Protein AF-T1G6Q4-F1 (afdb_monomer_lite)

Sequence (135 aa):
MTWASCSTEVLNQTYHIHQCLFEKDAPFDLIPASCGNGLIDDGEDCDCGSFKICSRQCCNTTTCMFTPGSECATGLCCDFNACKLKLAGEICREVKDECDIEDKCSGTSNLCIDLYKRDGTMCLVSYFLCTDPQF

pLDDT: mean 85.6, std 11.23, range [49.81, 97.69]

Radius of gyration: 17.76 Å; chains: 1; bounding box: 40×30×47 Å

Structure (mmCIF, N/CA/C/O backbone):
data_AF-T1G6Q4-F1
#
_entry.id   AF-T1G6Q4-F1
#
loop_
_atom_site.group_PDB
_atom_site.id
_atom_site.type_symbol
_atom_site.label_atom_id
_atom_site.label_alt_id
_atom_site.label_comp_id
_atom_site.label_asym_id
_atom_site.label_entity_id
_atom_site.label_seq_id
_atom_site.pdbx_PDB_ins_code
_atom_site.Cartn_x
_atom_site.Cartn_y
_atom_site.Cartn_z
_atom_site.occupancy
_atom_site.B_iso_or_equiv
_atom_site.auth_seq_id
_atom_site.auth_comp_id
_atom_site.auth_asym_id
_atom_site.auth_atom_id
_atom_site.pdbx_PDB_model_num
ATOM 1 N N . MET A 1 1 ? 8.875 12.686 19.449 1.00 52.19 1 MET A N 1
ATOM 2 C CA . MET A 1 1 ? 10.190 12.812 18.783 1.00 52.19 1 MET A CA 1
ATOM 3 C C . MET A 1 1 ? 9.945 12.917 17.291 1.00 52.19 1 MET A C 1
ATOM 5 O O . MET A 1 1 ? 9.041 12.250 16.809 1.00 52.19 1 MET A O 1
ATOM 9 N N . THR A 1 2 ? 10.684 13.768 16.588 1.00 83.62 2 THR A N 1
ATOM 10 C CA . THR A 1 2 ? 10.571 13.946 15.133 1.00 83.62 2 THR A CA 1
ATOM 11 C C . THR A 1 2 ? 11.953 13.822 14.508 1.00 83.62 2 THR A C 1
ATOM 13 O O . THR A 1 2 ? 12.953 14.143 15.150 1.00 83.62 2 THR A O 1
ATOM 16 N N . TRP A 1 3 ? 12.009 13.340 13.270 1.00 88.12 3 TRP A N 1
ATOM 17 C CA . TRP A 1 3 ? 13.252 13.244 12.511 1.00 88.12 3 TRP A CA 1
ATOM 18 C C . TRP A 1 3 ? 13.787 14.640 12.175 1.00 88.12 3 TRP A C 1
ATOM 20 O O . TRP A 1 3 ? 13.011 15.582 11.992 1.00 88.12 3 TRP A O 1
ATOM 30 N N . ALA A 1 4 ? 15.112 14.780 12.093 1.00 95.31 4 ALA A N 1
ATOM 31 C CA . ALA A 1 4 ? 15.720 15.993 11.557 1.00 95.31 4 ALA A CA 1
ATOM 32 C C . ALA A 1 4 ? 15.350 16.151 10.071 1.00 95.31 4 ALA A C 1
ATOM 34 O O . ALA A 1 4 ? 15.159 15.162 9.353 1.00 95.31 4 ALA A O 1
ATOM 35 N N . SER A 1 5 ? 15.265 17.397 9.599 1.00 94.44 5 SER A N 1
ATOM 36 C CA . SER A 1 5 ? 14.890 17.694 8.210 1.00 94.44 5 SER A CA 1
ATOM 37 C C . SER A 1 5 ? 15.848 17.046 7.210 1.00 94.44 5 SER A C 1
ATOM 39 O O . SER A 1 5 ? 15.391 16.395 6.277 1.00 94.44 5 SER A O 1
ATOM 41 N N . CYS A 1 6 ? 17.159 17.121 7.461 1.00 93.94 6 CYS A N 1
ATOM 42 C CA . CYS A 1 6 ? 18.172 16.498 6.608 1.00 93.94 6 CYS A CA 1
ATOM 43 C C . CYS A 1 6 ? 18.038 14.968 6.538 1.00 93.94 6 CYS A C 1
ATOM 45 O O . CYS A 1 6 ? 18.229 14.388 5.477 1.00 93.94 6 CYS A O 1
ATOM 47 N N . SER A 1 7 ? 17.659 14.304 7.635 1.00 94.50 7 SER A N 1
ATOM 48 C CA . SER A 1 7 ? 17.425 12.855 7.633 1.00 94.50 7 SER A CA 1
ATOM 49 C C . SER A 1 7 ? 16.214 12.481 6.779 1.00 94.50 7 SER A C 1
ATOM 51 O O . SER A 1 7 ? 16.269 11.515 6.025 1.00 94.50 7 SER A O 1
ATOM 53 N N . THR A 1 8 ? 15.137 13.265 6.871 1.00 90.75 8 THR A N 1
ATOM 54 C CA . THR A 1 8 ? 13.921 13.052 6.067 1.00 90.75 8 THR A CA 1
ATOM 55 C C . THR A 1 8 ? 14.190 13.277 4.581 1.00 90.75 8 THR A C 1
ATOM 57 O O . THR A 1 8 ? 13.707 12.528 3.739 1.00 90.75 8 THR A O 1
ATOM 60 N N . GLU A 1 9 ? 14.978 14.300 4.254 1.00 92.31 9 GLU A N 1
ATOM 61 C CA . GLU A 1 9 ? 15.334 14.628 2.876 1.00 92.31 9 GLU A CA 1
ATOM 62 C C . GLU A 1 9 ? 16.178 13.527 2.228 1.00 92.31 9 GLU A C 1
ATOM 64 O O . GLU A 1 9 ? 15.857 13.087 1.126 1.00 92.31 9 GLU A O 1
ATOM 69 N N . VAL A 1 10 ? 17.189 13.017 2.939 1.00 92.25 10 VAL A N 1
ATOM 70 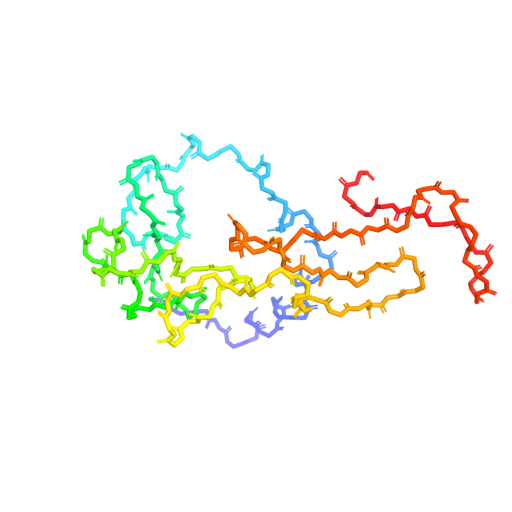C CA . VAL A 1 10 ? 17.993 11.883 2.461 1.00 92.25 10 VAL A CA 1
ATOM 71 C C . VAL A 1 10 ? 17.121 10.645 2.271 1.00 92.25 10 VAL A C 1
ATOM 73 O O . VAL A 1 10 ? 17.200 10.021 1.219 1.00 92.25 10 VAL A O 1
ATOM 76 N N . LEU A 1 11 ? 16.247 10.321 3.231 1.00 87.62 11 LEU A N 1
ATOM 77 C CA . LEU A 1 11 ? 15.339 9.178 3.106 1.00 87.62 11 LEU A CA 1
ATOM 78 C C . LEU A 1 11 ? 14.444 9.298 1.866 1.00 87.62 11 LEU A C 1
ATOM 80 O O . LEU A 1 11 ? 14.338 8.339 1.112 1.00 87.62 11 LEU A O 1
ATOM 84 N N . ASN A 1 12 ? 13.854 10.469 1.611 1.00 84.62 12 ASN A N 1
ATOM 85 C CA . ASN A 1 12 ? 1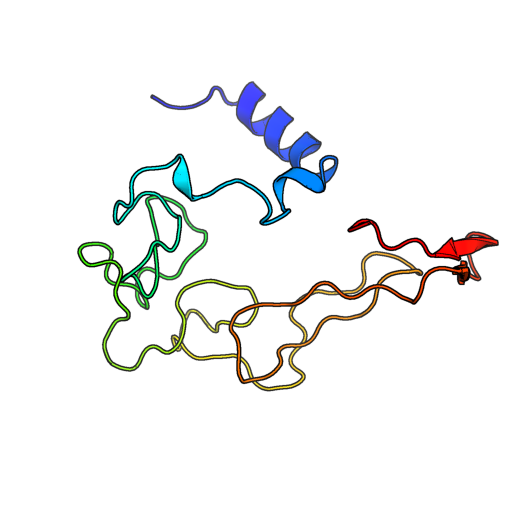3.017 10.697 0.428 1.00 84.62 12 ASN A CA 1
ATOM 86 C C . ASN A 1 12 ? 13.789 10.559 -0.893 1.00 84.62 12 ASN A C 1
ATOM 88 O O . ASN A 1 12 ? 13.196 10.208 -1.909 1.00 84.62 12 ASN A O 1
ATOM 92 N N . GLN A 1 13 ? 15.097 10.821 -0.896 1.00 85.75 13 GLN A N 1
ATOM 93 C CA . GLN A 1 13 ? 15.938 10.643 -2.081 1.00 85.75 13 GLN A CA 1
ATOM 94 C C . GLN A 1 13 ? 16.361 9.185 -2.288 1.00 85.75 13 GLN A C 1
ATOM 96 O O . GLN A 1 13 ? 16.541 8.766 -3.429 1.00 85.75 13 GLN A O 1
ATOM 101 N N . THR A 1 14 ? 16.528 8.410 -1.211 1.00 83.81 14 THR A N 1
ATOM 102 C CA . THR A 1 14 ? 17.122 7.067 -1.283 1.00 83.81 14 THR A CA 1
ATOM 103 C C . THR A 1 14 ? 16.137 5.919 -1.093 1.00 83.81 14 THR A C 1
ATOM 105 O O . THR A 1 14 ? 16.457 4.791 -1.439 1.00 83.81 14 THR A O 1
ATOM 108 N N . TYR A 1 15 ? 14.927 6.119 -0.580 1.00 81.00 15 TYR A N 1
ATOM 109 C CA . TYR A 1 15 ? 14.048 4.966 -0.342 1.00 81.00 15 TYR A CA 1
ATOM 110 C C . TYR A 1 15 ? 13.631 4.261 -1.646 1.00 81.00 15 TYR A C 1
ATOM 112 O O . TYR A 1 15 ? 13.558 3.038 -1.693 1.00 81.00 15 TYR A O 1
ATOM 120 N N . HIS A 1 16 ? 13.457 5.016 -2.736 1.00 71.06 16 HIS A N 1
ATOM 121 C CA . HIS A 1 16 ? 13.118 4.482 -4.058 1.00 71.06 16 HIS A CA 1
ATOM 122 C C . HIS A 1 16 ? 14.203 3.599 -4.690 1.00 71.06 16 HIS A C 1
ATOM 124 O O . HIS A 1 16 ? 13.884 2.822 -5.584 1.00 71.06 16 HIS A O 1
ATOM 130 N N . ILE A 1 17 ? 15.468 3.719 -4.263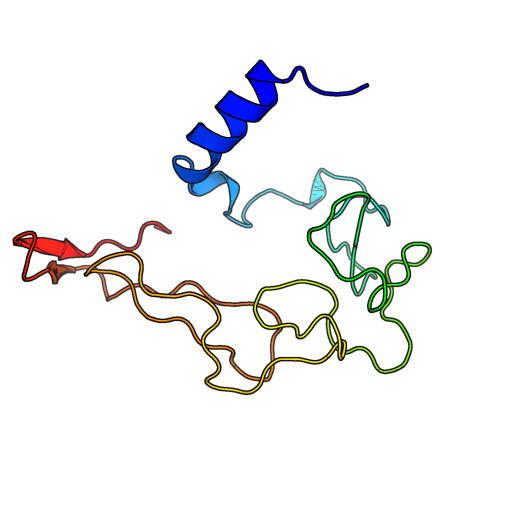 1.00 75.06 17 ILE A N 1
ATOM 131 C CA . ILE A 1 17 ? 16.564 2.892 -4.802 1.00 75.06 17 ILE A CA 1
ATOM 132 C C . ILE A 1 17 ? 16.643 1.515 -4.128 1.00 75.06 17 ILE A C 1
ATOM 134 O O . ILE A 1 17 ? 17.409 0.663 -4.566 1.00 75.06 17 ILE A O 1
ATOM 138 N N . HIS A 1 18 ? 15.860 1.285 -3.071 1.00 72.94 18 HIS A N 1
ATOM 139 C CA . HIS A 1 18 ? 15.842 0.037 -2.315 1.00 72.94 18 HIS A CA 1
ATOM 140 C C . HIS A 1 18 ? 14.495 -0.670 -2.495 1.00 72.94 18 HIS A C 1
ATOM 142 O O . HIS A 1 18 ? 13.599 -0.538 -1.666 1.00 72.94 18 HIS A O 1
ATOM 148 N N . GLN A 1 19 ? 14.361 -1.429 -3.587 1.00 66.56 19 GLN A N 1
ATOM 149 C CA . GLN A 1 19 ? 13.127 -2.149 -3.940 1.00 66.56 19 GLN A CA 1
ATOM 150 C C . GLN A 1 19 ? 12.659 -3.131 -2.854 1.00 66.56 19 GLN A C 1
ATOM 152 O O . GLN A 1 19 ? 11.463 -3.200 -2.585 1.00 66.56 19 GLN A O 1
ATOM 157 N N . CYS A 1 20 ? 13.586 -3.757 -2.122 1.00 70.56 20 CYS A N 1
ATOM 158 C CA . CYS A 1 20 ? 13.264 -4.673 -1.024 1.00 70.56 20 CYS A CA 1
ATOM 159 C C . CYS A 1 20 ? 12.509 -4.030 0.152 1.00 70.56 20 CYS A C 1
ATOM 161 O O . CYS A 1 20 ? 11.866 -4.729 0.927 1.00 70.56 20 CYS A O 1
ATOM 163 N N . LEU A 1 21 ? 12.541 -2.698 0.302 1.00 70.81 21 LEU A N 1
ATOM 164 C CA . LEU A 1 21 ? 11.733 -2.008 1.318 1.00 70.81 21 LEU A CA 1
ATOM 165 C C . LEU A 1 21 ? 10.233 -2.020 0.992 1.00 70.81 21 LEU A C 1
ATOM 167 O O . LEU A 1 21 ? 9.421 -1.704 1.860 1.00 70.81 21 LEU A O 1
ATOM 171 N N . PHE A 1 22 ? 9.873 -2.339 -0.251 1.00 66.19 22 PHE A N 1
ATOM 172 C CA . PHE A 1 22 ? 8.493 -2.439 -0.723 1.00 66.19 22 PHE A CA 1
ATOM 173 C C . PHE A 1 22 ? 8.023 -3.890 -0.863 1.00 66.19 22 PHE A C 1
ATOM 175 O O . PHE A 1 22 ? 6.846 -4.123 -1.139 1.00 66.19 22 PHE A O 1
ATOM 182 N N . GLU A 1 23 ? 8.919 -4.857 -0.668 1.00 61.97 23 GLU A N 1
ATOM 183 C CA . GLU A 1 23 ? 8.584 -6.275 -0.675 1.00 61.97 23 GLU A CA 1
ATOM 184 C C . GLU A 1 23 ? 7.841 -6.646 0.613 1.00 61.97 23 GLU A C 1
ATOM 186 O O . GLU A 1 23 ? 8.159 -6.191 1.714 1.00 61.97 23 GLU A O 1
ATOM 191 N N . LYS A 1 24 ? 6.817 -7.492 0.473 1.00 58.41 24 LYS A N 1
ATOM 192 C CA . LYS A 1 24 ? 5.948 -7.923 1.576 1.00 58.41 24 LYS A CA 1
ATOM 193 C C . LYS A 1 24 ? 6.546 -9.099 2.372 1.00 58.41 24 LYS A C 1
ATOM 195 O O . LYS A 1 24 ? 5.877 -9.664 3.226 1.00 58.41 24 LYS A O 1
ATOM 200 N N . ASP A 1 25 ? 7.807 -9.451 2.146 1.00 58.25 25 ASP A N 1
ATOM 201 C CA . ASP A 1 25 ? 8.402 -10.684 2.681 1.00 58.25 25 ASP A CA 1
ATOM 202 C C . ASP A 1 25 ? 8.969 -10.543 4.104 1.00 58.25 25 ASP A C 1
ATOM 204 O O . ASP A 1 25 ? 9.624 -11.450 4.624 1.00 58.25 25 ASP A O 1
ATOM 208 N N . ALA A 1 26 ? 8.710 -9.417 4.777 1.00 59.62 26 ALA A N 1
ATOM 209 C CA . ALA A 1 26 ? 9.049 -9.281 6.184 1.00 59.62 26 ALA A CA 1
ATOM 210 C C . ALA A 1 26 ? 8.246 -10.304 7.017 1.00 59.62 26 ALA A C 1
ATOM 212 O O . ALA A 1 26 ? 7.030 -10.409 6.846 1.00 59.62 26 ALA A O 1
ATOM 213 N N . PRO A 1 27 ? 8.878 -11.048 7.943 1.00 59.59 27 PRO A N 1
ATOM 214 C CA . PRO A 1 27 ? 8.162 -11.933 8.852 1.00 59.59 27 PRO A CA 1
ATOM 215 C C . PRO A 1 27 ? 7.302 -11.092 9.805 1.00 59.59 27 PRO A C 1
ATOM 217 O O . PRO A 1 27 ? 7.773 -10.626 10.845 1.00 59.59 27 PRO A O 1
ATOM 220 N N . PHE A 1 28 ? 6.040 -10.886 9.421 1.00 61.41 28 PHE A N 1
ATOM 221 C CA . PHE A 1 28 ? 5.042 -10.123 10.178 1.00 61.41 28 PHE A CA 1
ATOM 222 C C . PHE A 1 28 ? 4.830 -10.677 11.598 1.00 61.41 28 PHE A C 1
ATOM 224 O O . PHE A 1 28 ? 4.505 -9.916 12.501 1.00 61.41 28 PHE A O 1
ATOM 231 N N . ASP A 1 29 ? 5.158 -11.951 11.836 1.00 65.00 29 ASP A N 1
ATOM 232 C CA . ASP A 1 29 ? 5.043 -12.626 13.138 1.00 65.00 29 ASP A CA 1
ATOM 233 C C . ASP A 1 29 ? 5.915 -12.028 14.262 1.00 65.00 29 ASP A C 1
ATOM 235 O O . ASP A 1 29 ? 5.728 -12.354 15.436 1.00 65.00 29 ASP A O 1
ATOM 239 N N . LEU A 1 30 ? 6.897 -11.177 13.937 1.00 71.94 30 LEU A N 1
ATOM 240 C CA . LEU A 1 30 ? 7.763 -10.538 14.938 1.00 71.94 30 LEU A CA 1
ATOM 241 C C . LEU A 1 30 ? 7.189 -9.230 15.500 1.00 71.94 30 LEU A C 1
ATOM 243 O O . LEU A 1 30 ? 7.697 -8.735 16.510 1.00 71.94 30 LEU A O 1
ATOM 247 N N . ILE A 1 31 ? 6.160 -8.661 14.864 1.00 77.38 31 ILE A N 1
ATOM 248 C CA . ILE A 1 31 ? 5.527 -7.413 15.294 1.00 77.38 31 ILE A CA 1
ATOM 249 C C . ILE A 1 31 ? 4.210 -7.769 15.991 1.00 77.38 31 ILE A C 1
ATOM 251 O O . ILE A 1 31 ? 3.357 -8.407 15.383 1.00 77.38 31 ILE A O 1
ATOM 255 N N . PRO A 1 32 ? 4.020 -7.396 17.270 1.00 83.31 32 PRO A N 1
ATOM 256 C CA . PRO A 1 32 ? 2.761 -7.655 17.952 1.00 83.31 32 PRO A CA 1
ATOM 257 C C . PRO A 1 32 ? 1.593 -6.977 17.235 1.00 83.31 32 PRO A C 1
ATOM 259 O O . PRO A 1 32 ? 1.656 -5.770 16.978 1.00 83.31 32 PRO A O 1
ATOM 262 N N . ALA A 1 33 ? 0.529 -7.748 16.999 1.00 87.38 33 ALA A N 1
ATOM 263 C CA . ALA A 1 33 ? -0.698 -7.238 16.410 1.00 87.38 33 ALA A CA 1
ATOM 264 C C . ALA A 1 33 ? -1.245 -6.069 17.238 1.00 87.38 33 ALA A C 1
ATOM 266 O O . ALA A 1 33 ? -1.402 -6.184 18.462 1.00 87.38 33 ALA A O 1
ATOM 267 N N . SER A 1 34 ? -1.480 -4.928 16.597 1.00 90.25 34 SER A N 1
ATOM 268 C CA . SER A 1 34 ? -1.897 -3.717 17.299 1.00 90.25 34 SER A CA 1
ATOM 269 C C . SER A 1 34 ? -2.479 -2.673 16.358 1.00 90.25 34 SER A C 1
ATOM 271 O O . SER A 1 34 ? -1.725 -1.908 15.759 1.00 90.25 34 SER A O 1
ATOM 273 N N . CYS A 1 35 ? -3.794 -2.489 16.434 1.00 90.50 35 CYS A N 1
ATOM 274 C CA . CYS A 1 35 ? -4.485 -1.407 15.748 1.00 90.50 35 CYS A CA 1
ATOM 275 C C . CYS A 1 35 ? -3.825 -0.034 15.948 1.00 90.50 35 CYS A C 1
ATOM 277 O O . CYS A 1 35 ? -3.643 0.451 17.073 1.00 90.50 35 CYS A O 1
ATOM 279 N N . GLY A 1 36 ? -3.499 0.613 14.832 1.00 88.81 36 GLY A N 1
ATOM 280 C CA . GLY A 1 36 ? -2.830 1.905 14.757 1.00 88.81 36 GLY A CA 1
ATOM 281 C C . GLY A 1 36 ? -1.322 1.819 14.499 1.00 88.81 36 GLY A C 1
ATOM 282 O O . GLY A 1 36 ? -0.660 2.867 14.498 1.00 88.81 36 GLY A O 1
ATOM 283 N N . ASN A 1 37 ? -0.762 0.623 14.291 1.00 86.75 37 ASN A N 1
ATOM 284 C CA . ASN A 1 37 ? 0.644 0.420 13.935 1.00 86.75 37 ASN A CA 1
ATOM 285 C C . ASN A 1 37 ? 0.898 0.610 12.420 1.00 86.75 37 ASN A C 1
ATOM 287 O O . ASN A 1 37 ? 2.041 0.841 12.019 1.00 86.75 37 ASN A O 1
ATOM 291 N N . GLY A 1 38 ? -0.161 0.623 11.603 1.00 84.19 38 GLY A N 1
ATOM 292 C CA . GLY A 1 38 ? -0.112 0.798 10.149 1.00 84.19 38 GLY A CA 1
ATOM 293 C C . GLY A 1 38 ? 0.101 -0.497 9.357 1.00 84.19 38 GLY A C 1
ATOM 294 O O . GLY A 1 38 ? 0.384 -0.421 8.160 1.00 84.19 38 GLY A O 1
ATOM 295 N N . LEU A 1 39 ? -0.018 -1.656 10.002 1.00 84.50 39 LEU A N 1
ATOM 296 C CA . LEU A 1 39 ? 0.019 -2.989 9.411 1.00 84.50 39 LEU A CA 1
ATOM 297 C C . LEU A 1 39 ? -1.369 -3.612 9.538 1.00 84.50 39 LEU A C 1
ATOM 299 O O . LEU A 1 39 ? -2.008 -3.490 10.569 1.00 84.50 39 LEU A O 1
ATOM 303 N N . ILE A 1 40 ? -1.847 -4.269 8.481 1.00 86.75 40 ILE A N 1
ATOM 304 C CA . ILE A 1 40 ? -3.118 -4.997 8.565 1.00 86.75 40 ILE A CA 1
ATOM 305 C C . ILE A 1 40 ? -2.824 -6.348 9.212 1.00 86.75 40 ILE A C 1
ATOM 307 O O . ILE A 1 40 ? -2.293 -7.242 8.547 1.00 86.75 40 ILE A O 1
ATOM 311 N N . ASP A 1 41 ? -3.147 -6.448 10.497 1.00 88.44 41 ASP A N 1
ATOM 312 C CA . ASP A 1 41 ? -2.980 -7.644 11.317 1.00 88.44 41 ASP A CA 1
ATOM 313 C C . ASP A 1 41 ? -4.211 -8.576 11.235 1.00 88.44 41 ASP A C 1
ATOM 315 O O . ASP A 1 41 ? -5.286 -8.204 10.751 1.00 88.44 41 ASP A O 1
ATOM 319 N N . ASP A 1 42 ? -4.074 -9.811 11.728 1.00 87.81 42 ASP A N 1
ATOM 320 C CA . ASP A 1 42 ? -5.187 -10.765 11.797 1.00 87.81 42 ASP A CA 1
ATOM 321 C C . ASP A 1 42 ? -6.359 -10.198 12.620 1.00 87.81 42 ASP A C 1
ATOM 323 O O . ASP A 1 42 ? -6.242 -9.931 13.817 1.00 87.81 42 ASP A O 1
ATOM 327 N N . GLY A 1 43 ? -7.525 -10.080 11.980 1.00 89.69 43 GLY A N 1
ATOM 328 C CA . GLY A 1 43 ? -8.740 -9.530 12.588 1.00 89.69 43 GLY A CA 1
ATOM 329 C C . GLY A 1 43 ? -8.983 -8.045 12.308 1.00 89.69 43 GLY A C 1
ATOM 330 O O . GLY A 1 43 ? -10.007 -7.529 12.751 1.00 89.69 43 GLY A O 1
ATOM 331 N N . GLU A 1 44 ? -8.102 -7.385 11.556 1.00 92.44 44 GLU A N 1
ATOM 332 C CA . GLU A 1 44 ? -8.272 -6.008 11.096 1.00 92.44 44 GLU A CA 1
ATOM 333 C C . GLU A 1 44 ? -8.645 -5.962 9.607 1.00 92.44 44 GLU A C 1
ATOM 335 O O . GLU A 1 44 ? -8.096 -6.691 8.782 1.00 92.44 44 GLU A O 1
ATOM 340 N N . ASP A 1 45 ? -9.563 -5.069 9.238 1.00 92.75 45 ASP A N 1
ATOM 341 C CA . ASP A 1 45 ? -9.892 -4.805 7.828 1.00 92.75 45 ASP A CA 1
ATOM 342 C C . ASP A 1 45 ? -8.950 -3.755 7.217 1.00 92.75 45 ASP A C 1
ATOM 344 O O . ASP A 1 45 ? -8.748 -3.668 6.001 1.00 92.75 45 ASP A O 1
ATOM 348 N N . CYS A 1 46 ? -8.427 -2.881 8.074 1.00 91.19 46 CYS A N 1
ATOM 349 C CA . CYS A 1 46 ? -7.599 -1.751 7.708 1.00 91.19 46 CYS A CA 1
ATOM 350 C C . CYS A 1 46 ? -6.832 -1.250 8.925 1.00 91.19 46 CYS A C 1
ATOM 352 O O . CYS A 1 46 ? -7.418 -1.078 9.986 1.00 91.19 46 CYS A O 1
ATOM 354 N N . ASP A 1 47 ? -5.574 -0.864 8.736 1.00 90.00 47 ASP A N 1
ATOM 355 C CA . ASP A 1 47 ? -4.858 -0.081 9.734 1.00 90.00 47 ASP A CA 1
ATOM 356 C C . ASP A 1 47 ? -4.351 1.210 9.107 1.00 90.00 47 ASP A C 1
ATOM 358 O O . ASP A 1 47 ? -3.537 1.244 8.182 1.00 90.00 47 ASP A O 1
ATOM 362 N N . CYS A 1 48 ? -4.903 2.302 9.613 1.00 84.38 48 CYS A N 1
ATOM 363 C CA . CYS A 1 48 ? -4.632 3.633 9.127 1.00 84.38 48 CYS A CA 1
ATOM 364 C C . CYS A 1 48 ? -3.464 4.334 9.832 1.00 84.38 48 CYS A C 1
ATOM 366 O O . CYS A 1 48 ? -3.048 5.417 9.403 1.00 84.38 48 CYS A O 1
ATOM 368 N N . GLY A 1 49 ? -2.957 3.748 10.918 1.00 75.88 49 GLY A N 1
ATOM 369 C CA . GLY A 1 49 ? -1.940 4.318 11.785 1.00 75.88 49 GLY A CA 1
ATOM 370 C C . GLY A 1 49 ? -2.089 5.824 12.039 1.00 75.88 49 GLY A C 1
ATOM 371 O O . GLY A 1 49 ? -3.171 6.421 12.022 1.00 75.88 49 GLY A O 1
ATOM 372 N N . SER A 1 50 ? -0.950 6.486 12.242 1.00 65.88 50 SER A N 1
ATOM 373 C CA . SER A 1 50 ? -0.869 7.954 12.299 1.00 65.88 50 SER A CA 1
ATOM 374 C C . SER A 1 50 ? -0.523 8.604 10.948 1.00 65.88 50 SER A C 1
ATOM 376 O O . SER A 1 50 ? -0.578 9.832 10.828 1.00 65.88 50 SER A O 1
ATOM 378 N N . PHE A 1 51 ? -0.227 7.806 9.920 1.00 57.41 51 PHE A N 1
ATOM 379 C CA . PHE A 1 51 ? 0.289 8.256 8.625 1.00 57.41 51 PHE A CA 1
ATOM 380 C C . PHE A 1 51 ? -0.823 8.589 7.612 1.00 57.41 51 PHE A C 1
ATOM 382 O O . PHE A 1 51 ? -1.988 8.251 7.791 1.00 57.41 51 PHE A O 1
ATOM 389 N N . LYS A 1 52 ? -0.470 9.308 6.536 1.00 58.09 52 LYS A N 1
ATOM 390 C CA . LYS A 1 52 ? -1.400 9.787 5.488 1.00 58.09 52 LYS A CA 1
ATOM 391 C C . LYS A 1 52 ? -1.681 8.768 4.366 1.00 58.09 52 LYS A C 1
ATOM 393 O O . LYS A 1 52 ? -2.231 9.147 3.340 1.00 58.09 52 LYS A O 1
ATOM 398 N N . ILE A 1 53 ? -1.276 7.507 4.520 1.00 61.81 53 ILE A N 1
ATOM 399 C CA . ILE A 1 53 ? -1.259 6.503 3.429 1.00 61.81 53 ILE A CA 1
ATOM 400 C C . ILE A 1 53 ? -2.583 5.708 3.354 1.00 61.81 53 ILE A C 1
ATOM 402 O O . ILE A 1 53 ? -2.716 4.713 2.650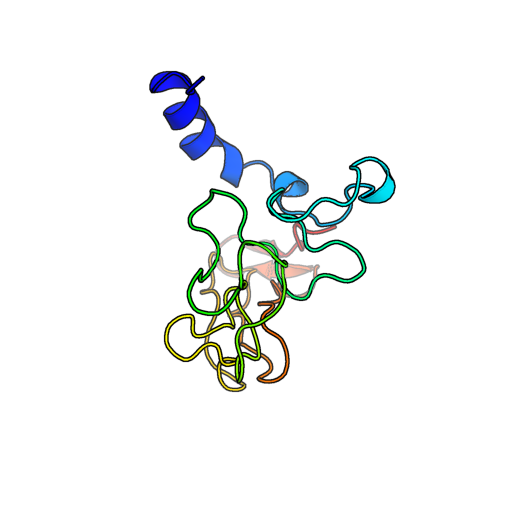 1.00 61.81 53 ILE A O 1
ATOM 406 N N . CYS A 1 54 ? -3.613 6.174 4.050 1.00 74.81 54 CYS A N 1
ATOM 407 C CA . CYS A 1 54 ? -4.909 5.523 4.113 1.00 74.81 54 CYS A CA 1
ATOM 408 C C . CYS A 1 54 ? -6.031 6.561 4.255 1.00 74.81 54 CYS A C 1
ATOM 410 O O . CYS A 1 54 ? -5.804 7.723 4.616 1.00 74.81 54 CYS A O 1
ATOM 412 N N . SER A 1 55 ? -7.265 6.118 4.053 1.00 83.25 55 SER A N 1
ATOM 413 C CA . SER A 1 55 ? -8.448 6.949 4.225 1.00 83.25 55 SER A CA 1
ATOM 414 C C . SER A 1 55 ? -9.077 6.765 5.609 1.00 83.25 55 SER A C 1
ATOM 416 O O . SER A 1 55 ? -9.786 5.791 5.861 1.00 83.25 55 SER A O 1
ATOM 418 N N . ARG A 1 56 ? -8.888 7.743 6.508 1.00 84.25 56 ARG A N 1
ATOM 419 C CA . ARG A 1 56 ? -9.510 7.747 7.854 1.00 84.25 56 ARG A CA 1
ATOM 420 C C . ARG A 1 56 ? -11.040 7.859 7.844 1.00 84.25 56 ARG A C 1
ATOM 422 O O . ARG A 1 56 ? -11.663 7.673 8.879 1.00 84.25 56 ARG A O 1
ATOM 429 N N . GLN A 1 57 ? -11.648 8.184 6.704 1.00 90.88 57 GLN A N 1
ATOM 430 C CA . GLN A 1 57 ? -13.106 8.106 6.539 1.00 90.88 57 GLN A CA 1
ATOM 431 C C . GLN A 1 57 ? -13.585 6.683 6.222 1.00 90.88 57 GLN A C 1
ATOM 433 O O . GLN A 1 57 ? -14.714 6.329 6.555 1.00 90.88 57 GLN A O 1
ATOM 438 N N . CYS A 1 58 ? -12.724 5.861 5.622 1.00 94.12 58 CYS A N 1
ATOM 439 C CA . CYS A 1 58 ? -13.033 4.477 5.270 1.00 94.12 58 CYS A CA 1
ATOM 440 C C . CYS A 1 58 ? -12.653 3.492 6.381 1.00 94.12 58 CYS A C 1
ATOM 442 O O . CYS A 1 58 ? -13.199 2.394 6.441 1.00 94.12 58 CYS A O 1
ATOM 444 N N . CYS A 1 59 ? -11.733 3.888 7.266 1.00 94.00 59 CYS A N 1
ATOM 445 C CA . CYS A 1 59 ? -11.237 3.066 8.361 1.00 94.00 59 CYS A CA 1
ATOM 446 C C . CYS A 1 59 ? -11.519 3.698 9.724 1.00 94.00 59 CYS A C 1
ATOM 448 O O . CYS A 1 59 ? -11.131 4.841 9.979 1.00 94.00 59 CYS A O 1
ATOM 450 N N . ASN A 1 60 ? -12.135 2.941 10.630 1.00 92.69 60 ASN A N 1
ATOM 451 C CA . ASN A 1 60 ? -12.260 3.339 12.023 1.00 92.69 60 ASN A CA 1
ATOM 452 C C . ASN A 1 60 ? -10.920 3.133 12.741 1.00 92.69 60 ASN A C 1
ATOM 454 O O . ASN A 1 60 ? -10.547 2.013 13.071 1.00 92.69 60 ASN A O 1
ATOM 458 N N . THR A 1 61 ? -10.222 4.225 13.047 1.00 88.62 61 THR A N 1
ATOM 459 C CA . THR A 1 61 ? -8.872 4.193 13.636 1.00 88.62 61 THR A CA 1
ATOM 460 C C . THR A 1 61 ? -8.814 3.683 15.079 1.00 88.62 61 THR A C 1
ATOM 462 O O . THR A 1 61 ? -7.731 3.594 15.641 1.00 88.62 61 THR A O 1
ATOM 465 N N . THR A 1 62 ? -9.956 3.430 15.722 1.00 89.38 62 THR A N 1
ATOM 466 C CA . THR A 1 62 ? -10.016 2.845 17.071 1.00 89.38 62 THR A CA 1
ATOM 467 C C . THR A 1 62 ? -10.199 1.334 17.030 1.00 89.38 62 THR A C 1
ATOM 469 O O . THR A 1 62 ? -9.784 0.654 17.961 1.00 89.38 62 THR A O 1
ATOM 472 N N . THR A 1 63 ? -10.840 0.814 15.984 1.00 92.44 63 THR A N 1
ATOM 473 C CA . THR A 1 63 ? -11.152 -0.616 15.872 1.00 92.44 63 THR A CA 1
ATOM 474 C C . THR A 1 63 ? -10.411 -1.306 14.736 1.00 92.44 63 THR A C 1
ATOM 476 O O . THR A 1 63 ? -10.487 -2.521 14.661 1.00 92.44 63 THR A O 1
ATOM 479 N N . CYS A 1 64 ? -9.764 -0.553 13.841 1.00 93.25 64 CYS A N 1
ATOM 480 C CA . CYS A 1 64 ? -9.123 -1.056 12.624 1.00 93.25 64 CYS A CA 1
ATOM 481 C C . CYS A 1 64 ? -10.075 -1.880 11.739 1.00 93.25 64 CYS A C 1
ATOM 483 O O . CYS A 1 64 ? -9.715 -2.854 11.086 1.00 93.25 64 CYS A O 1
ATOM 485 N N . MET A 1 65 ? -11.335 -1.433 11.720 1.00 94.94 65 MET A N 1
ATOM 486 C CA . MET A 1 65 ? -12.416 -2.012 10.923 1.00 94.94 65 MET A CA 1
ATOM 487 C C . MET A 1 65 ? -12.896 -1.006 9.889 1.00 94.94 65 MET A C 1
ATOM 489 O O . MET A 1 65 ? -12.839 0.213 10.113 1.00 94.94 65 MET A O 1
ATOM 493 N N . PHE A 1 66 ? -13.459 -1.507 8.796 1.00 96.19 66 PHE A N 1
ATOM 494 C CA . PHE A 1 66 ? -14.116 -0.651 7.824 1.00 96.19 66 PHE A CA 1
ATOM 495 C C . PHE A 1 66 ? -15.291 0.112 8.437 1.00 96.19 66 PHE A C 1
ATOM 497 O O . PHE A 1 66 ? -16.062 -0.393 9.258 1.00 96.19 66 PHE A O 1
ATOM 504 N N . THR A 1 67 ? -15.453 1.365 8.017 1.00 95.44 67 THR A N 1
ATOM 505 C CA . THR A 1 67 ? -16.685 2.103 8.295 1.00 95.44 67 THR A CA 1
ATOM 506 C C . THR A 1 67 ? -17.851 1.489 7.506 1.00 95.44 67 THR A C 1
ATOM 508 O O . THR A 1 67 ? -17.631 0.869 6.461 1.00 95.44 67 THR A O 1
ATOM 511 N N . PRO A 1 68 ? -19.107 1.620 7.976 1.00 96.06 68 PRO A N 1
ATOM 512 C CA . PRO A 1 68 ? -20.245 0.989 7.314 1.00 96.06 68 PRO A CA 1
ATOM 513 C C . PRO A 1 68 ? -20.341 1.347 5.825 1.00 96.06 68 PRO A C 1
ATOM 515 O O . PRO A 1 68 ? -20.441 2.518 5.466 1.00 96.06 68 PRO A O 1
ATOM 518 N N . GLY A 1 69 ? -20.345 0.323 4.969 1.00 94.69 69 GLY A N 1
ATOM 519 C CA . GLY A 1 69 ? -20.431 0.474 3.514 1.00 94.69 69 GLY A CA 1
ATOM 520 C C . GLY A 1 69 ? -19.086 0.602 2.792 1.00 94.69 69 GLY A C 1
ATOM 521 O O . GLY A 1 69 ? -19.086 0.584 1.561 1.00 94.69 69 GLY A O 1
ATOM 522 N N . SER A 1 70 ? -17.965 0.676 3.509 1.00 96.69 70 SER A N 1
ATOM 523 C CA . SER A 1 70 ? -16.622 0.685 2.922 1.00 96.69 70 SER A CA 1
ATOM 524 C C . SER A 1 70 ? -16.193 -0.715 2.465 1.00 96.69 70 SER A C 1
ATOM 526 O O . SER A 1 70 ? -16.512 -1.712 3.104 1.00 96.69 70 SER A O 1
ATOM 528 N N . GLU A 1 71 ? -15.476 -0.781 1.345 1.00 95.75 71 GLU A N 1
ATOM 529 C CA . GLU A 1 71 ? -14.877 -2.006 0.782 1.00 95.75 71 GLU A CA 1
ATOM 530 C C . GLU A 1 71 ? -13.348 -1.995 0.863 1.00 95.75 71 GLU A C 1
ATOM 532 O O . GLU A 1 71 ? -12.703 -3.036 0.779 1.00 95.75 71 GLU A O 1
ATOM 537 N N . CYS A 1 72 ? -12.760 -0.808 0.985 1.00 93.56 72 CYS A N 1
ATOM 538 C CA . CYS A 1 72 ? -11.325 -0.612 1.079 1.00 93.56 72 CYS A CA 1
ATOM 539 C C . CYS A 1 72 ? -11.020 0.692 1.822 1.00 93.56 72 CYS A C 1
ATOM 541 O O . CYS A 1 72 ? -11.834 1.618 1.854 1.00 93.56 72 CYS A O 1
ATOM 543 N N . ALA A 1 73 ? -9.818 0.783 2.392 1.00 92.69 73 ALA A N 1
ATOM 544 C CA . ALA A 1 73 ? -9.313 2.003 3.030 1.00 92.69 73 ALA A CA 1
ATOM 545 C C . ALA A 1 73 ? -7.847 2.325 2.691 1.00 92.69 73 ALA A C 1
ATOM 547 O O . ALA A 1 73 ? -7.362 3.409 3.023 1.00 92.69 73 ALA A O 1
ATOM 548 N N . THR A 1 74 ? -7.151 1.403 2.025 1.00 88.12 74 THR A N 1
ATOM 549 C CA . THR A 1 74 ? -5.743 1.492 1.609 1.00 88.12 74 THR A CA 1
ATOM 550 C C . THR A 1 74 ? -5.596 0.967 0.178 1.00 88.12 74 THR A C 1
ATOM 552 O O . THR A 1 74 ? -6.522 0.342 -0.343 1.00 88.12 74 THR A O 1
ATOM 555 N N . GLY A 1 75 ? -4.436 1.189 -0.445 1.00 87.06 75 GLY A N 1
ATOM 556 C CA . GLY A 1 75 ? -4.106 0.659 -1.772 1.00 87.06 75 GLY A CA 1
ATOM 557 C C . GLY A 1 75 ? -4.476 1.587 -2.935 1.00 87.06 75 GLY A C 1
ATOM 558 O O . GLY A 1 75 ? -5.406 2.389 -2.853 1.00 87.06 75 GLY A O 1
ATOM 559 N N . LEU A 1 76 ? -3.723 1.487 -4.036 1.00 90.56 76 LEU A N 1
ATOM 560 C CA . LEU A 1 76 ? -3.858 2.362 -5.213 1.00 90.56 76 LEU A CA 1
ATOM 561 C C . LEU A 1 76 ? -5.163 2.131 -5.995 1.00 90.56 76 LEU A C 1
ATOM 563 O O . LEU A 1 76 ? -5.609 3.020 -6.729 1.00 90.56 76 LEU A O 1
ATOM 567 N N . CYS A 1 77 ? -5.792 0.967 -5.808 1.00 94.38 77 CYS A N 1
ATOM 568 C CA . CYS A 1 77 ? -7.083 0.610 -6.394 1.00 94.38 77 CYS A CA 1
ATOM 569 C C . CYS A 1 77 ? -8.276 0.875 -5.469 1.00 94.38 77 CYS A C 1
ATOM 571 O O . CYS A 1 77 ? -9.362 0.347 -5.696 1.00 94.38 77 CYS A O 1
ATOM 573 N N . CYS A 1 78 ? -8.097 1.711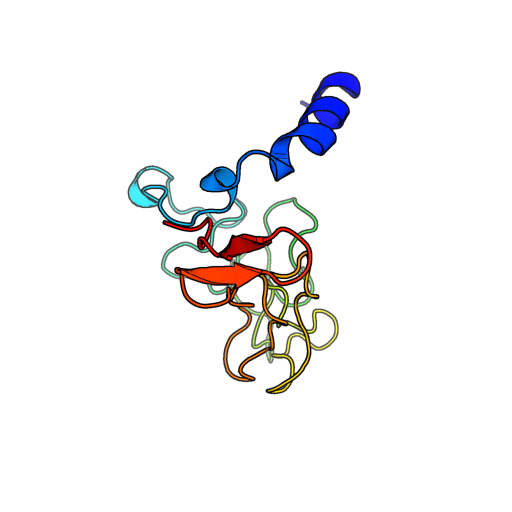 -4.447 1.00 93.88 78 CYS A N 1
ATOM 574 C CA . CYS A 1 78 ? -9.186 2.210 -3.621 1.00 93.88 78 CYS A CA 1
ATOM 575 C C . CYS A 1 78 ? -9.519 3.661 -3.991 1.00 93.88 78 CYS A C 1
ATOM 577 O O . CYS A 1 78 ? -8.634 4.519 -4.031 1.00 93.88 78 CYS A O 1
ATOM 579 N N . ASP A 1 79 ? -10.792 3.960 -4.244 1.00 93.94 79 ASP A N 1
ATOM 580 C CA . ASP A 1 79 ? -11.279 5.337 -4.216 1.00 93.94 79 ASP A CA 1
ATOM 581 C C . ASP A 1 79 ? -11.499 5.731 -2.756 1.00 93.94 79 ASP A C 1
ATOM 583 O O . ASP A 1 79 ? -12.473 5.329 -2.120 1.00 93.94 79 ASP A O 1
ATOM 587 N N . PHE A 1 80 ? -10.587 6.538 -2.219 1.00 91.06 80 PHE A N 1
ATOM 588 C CA . PHE A 1 80 ? -10.647 6.958 -0.826 1.00 91.06 80 PHE A CA 1
ATOM 589 C C . PHE A 1 80 ? -11.820 7.867 -0.496 1.00 91.06 80 PHE A C 1
ATOM 591 O O . PHE A 1 80 ? -12.135 7.946 0.687 1.00 91.06 80 PHE A O 1
ATOM 598 N N . ASN A 1 81 ? -12.448 8.526 -1.475 1.00 92.19 81 ASN A N 1
ATOM 599 C CA . ASN A 1 81 ? -13.624 9.371 -1.256 1.00 92.19 81 ASN A CA 1
ATOM 600 C C . ASN A 1 81 ? -14.896 8.537 -1.130 1.00 92.19 81 ASN A C 1
ATOM 602 O O . ASN A 1 81 ? -15.728 8.814 -0.270 1.00 92.19 81 ASN A O 1
ATOM 606 N N . ALA A 1 82 ? -15.038 7.524 -1.985 1.00 94.75 82 ALA A N 1
ATOM 607 C CA . ALA A 1 82 ? -16.184 6.620 -1.971 1.00 94.75 82 ALA A CA 1
ATOM 608 C C . ALA A 1 82 ? -16.006 5.434 -1.008 1.00 94.75 82 ALA A C 1
ATOM 610 O O . ALA A 1 82 ? -16.988 4.784 -0.657 1.00 94.75 82 ALA A O 1
ATOM 611 N N . CYS A 1 83 ? -14.768 5.145 -0.598 1.00 96.00 83 CYS A N 1
ATOM 612 C CA . CYS A 1 83 ? -14.383 3.937 0.131 1.00 96.00 83 CYS A CA 1
ATOM 613 C C . CYS A 1 83 ? -14.721 2.650 -0.634 1.00 96.00 83 CYS A C 1
ATOM 615 O O . CYS A 1 83 ? -15.143 1.652 -0.047 1.00 96.00 83 CYS A O 1
ATOM 617 N N . LYS A 1 84 ? -14.570 2.691 -1.962 1.00 97.00 84 LYS A N 1
ATOM 618 C CA . LYS A 1 84 ? -14.931 1.614 -2.889 1.00 97.00 84 LYS A CA 1
ATOM 619 C C . LYS A 1 84 ? -13.752 1.202 -3.745 1.00 97.00 84 LYS A C 1
ATOM 621 O O . LYS A 1 84 ? -12.858 2.006 -4.014 1.00 97.00 84 LYS A O 1
ATOM 626 N N . LEU A 1 85 ? -13.774 -0.050 -4.186 1.00 96.81 85 LEU A N 1
ATOM 627 C CA . LEU A 1 85 ? -12.806 -0.519 -5.163 1.00 96.81 85 LEU A CA 1
ATOM 628 C C . LEU A 1 85 ? -12.990 0.230 -6.484 1.00 96.81 85 LEU A C 1
ATOM 630 O O . LEU A 1 85 ? -14.107 0.427 -6.965 1.00 96.81 85 LEU A O 1
ATOM 634 N N . LYS A 1 86 ? -11.865 0.637 -7.066 1.00 96.69 86 LYS A N 1
ATOM 635 C CA . LYS A 1 86 ? -11.801 1.164 -8.427 1.00 96.69 86 LYS A CA 1
ATOM 636 C C . LYS A 1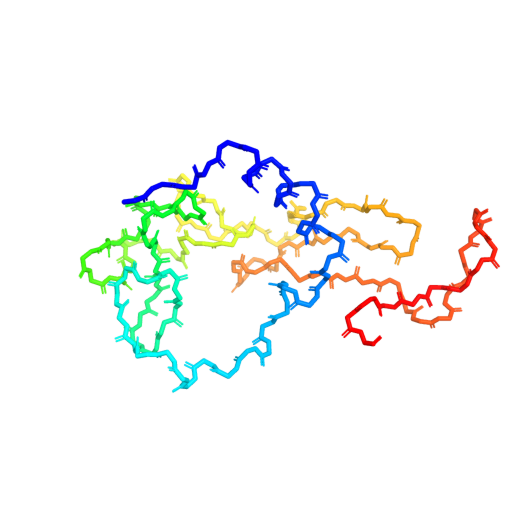 86 ? -12.240 0.107 -9.430 1.00 96.69 86 LYS A C 1
ATOM 638 O O . LYS A 1 86 ? -12.063 -1.087 -9.195 1.00 96.69 86 LYS A O 1
ATOM 643 N N . LEU A 1 87 ? -12.797 0.540 -10.559 1.00 97.56 87 LEU A N 1
ATOM 644 C CA . LEU A 1 87 ? -13.323 -0.376 -11.570 1.00 97.56 87 LEU A CA 1
ATOM 645 C C . LEU A 1 87 ? -12.210 -1.179 -12.253 1.00 97.56 87 LEU A C 1
ATOM 647 O O . LEU A 1 87 ? -11.065 -0.739 -12.377 1.00 97.56 87 LEU A O 1
ATOM 651 N N . ALA A 1 88 ? -12.576 -2.366 -12.742 1.00 97.69 88 ALA A N 1
ATOM 652 C CA . ALA A 1 88 ? -11.668 -3.199 -13.514 1.00 97.69 88 ALA A CA 1
ATOM 653 C C . ALA A 1 88 ? -11.167 -2.445 -14.758 1.00 97.69 88 ALA A C 1
ATOM 655 O O . ALA A 1 88 ? -11.964 -1.930 -15.544 1.00 97.69 88 ALA A O 1
ATOM 656 N N . GLY A 1 89 ? -9.850 -2.407 -14.945 1.00 95.69 89 GLY A N 1
ATOM 657 C CA . GLY A 1 89 ? -9.212 -1.721 -16.066 1.00 95.69 89 GLY A CA 1
ATOM 658 C C . GLY A 1 89 ? -8.801 -0.271 -15.797 1.00 95.69 89 GLY A C 1
ATOM 659 O O . GLY A 1 89 ? -8.127 0.307 -16.650 1.00 95.69 89 GLY A O 1
ATOM 660 N N . GLU A 1 90 ? -9.150 0.316 -14.646 1.00 96.62 90 GLU A N 1
ATOM 661 C CA . GLU A 1 90 ? -8.620 1.629 -14.262 1.00 96.62 90 GLU A CA 1
ATOM 662 C C . GLU A 1 90 ? -7.119 1.551 -13.991 1.00 96.62 90 GLU A C 1
ATOM 664 O O . GLU A 1 90 ? -6.657 0.665 -13.273 1.00 96.62 90 GLU A O 1
ATOM 669 N N . ILE A 1 91 ? -6.361 2.488 -14.560 1.00 95.00 91 ILE A N 1
ATOM 670 C CA . ILE A 1 91 ? -4.908 2.551 -14.401 1.00 95.00 91 ILE A CA 1
ATOM 671 C C . ILE A 1 91 ? -4.587 2.967 -12.964 1.00 95.00 91 ILE A C 1
ATOM 673 O O . ILE A 1 91 ? -5.082 3.986 -12.475 1.00 95.00 91 ILE A O 1
ATOM 677 N N . CYS A 1 92 ? -3.760 2.175 -12.287 1.00 93.38 92 CYS A N 1
ATOM 678 C CA . CYS A 1 92 ? -3.333 2.439 -10.913 1.00 93.38 92 CYS A CA 1
ATOM 679 C C . CYS A 1 92 ? -1.850 2.791 -10.793 1.00 93.38 92 CYS A C 1
ATOM 681 O O . CYS A 1 92 ? -1.482 3.502 -9.854 1.00 93.38 92 CYS A O 1
ATOM 683 N N . ARG A 1 93 ? -1.023 2.370 -11.756 1.00 93.06 93 ARG A N 1
ATOM 684 C CA . ARG A 1 93 ? 0.375 2.782 -11.895 1.00 93.06 93 ARG A CA 1
ATOM 685 C C . ARG A 1 93 ? 0.711 2.924 -13.376 1.00 93.06 93 ARG A C 1
ATOM 687 O O . ARG A 1 93 ? 0.362 2.067 -14.184 1.00 93.06 93 ARG A O 1
ATOM 694 N N . GLU A 1 94 ? 1.365 4.027 -13.719 1.00 91.19 94 GLU A N 1
ATOM 695 C CA . GLU A 1 94 ? 1.851 4.256 -15.078 1.00 91.19 94 GLU A CA 1
ATOM 696 C C . GLU A 1 94 ? 3.196 3.568 -15.320 1.00 91.19 94 GLU A C 1
ATOM 698 O O . GLU A 1 94 ? 3.972 3.343 -14.390 1.00 91.19 94 GLU A O 1
ATOM 703 N N . VAL A 1 95 ? 3.466 3.289 -16.594 1.00 90.75 95 VAL A N 1
ATOM 704 C CA . VAL A 1 95 ? 4.709 2.679 -17.074 1.00 90.75 95 VAL A CA 1
ATOM 705 C C . VAL A 1 95 ? 5.900 3.583 -16.752 1.00 90.75 95 VAL A C 1
ATOM 707 O O . VAL A 1 95 ? 5.924 4.749 -17.151 1.00 90.75 95 VAL A O 1
ATOM 710 N N . LYS A 1 96 ? 6.913 3.046 -16.069 1.00 87.19 96 LYS A N 1
ATOM 711 C CA . LYS A 1 96 ? 8.144 3.779 -15.728 1.00 87.19 96 LYS A CA 1
ATOM 712 C C . LYS A 1 96 ? 9.225 3.672 -16.796 1.00 87.19 96 LYS A C 1
ATOM 714 O O . LYS A 1 96 ? 9.957 4.634 -17.027 1.00 87.19 96 LYS A O 1
ATOM 719 N N . ASP A 1 97 ? 9.343 2.510 -17.428 1.00 86.00 97 ASP A N 1
ATOM 720 C CA . ASP A 1 97 ? 10.392 2.216 -18.399 1.00 86.00 97 ASP A CA 1
ATOM 721 C C . ASP A 1 97 ? 9.907 1.271 -19.506 1.00 86.00 97 ASP A C 1
ATOM 723 O O . ASP A 1 97 ? 8.765 0.825 -19.531 1.00 86.00 97 ASP A O 1
ATOM 727 N N . GLU A 1 98 ? 10.772 0.996 -20.483 1.00 89.38 98 GLU A N 1
ATOM 728 C CA . GLU A 1 98 ? 10.419 0.147 -21.620 1.00 89.38 98 GLU A CA 1
ATOM 729 C C . GLU A 1 98 ? 10.064 -1.290 -21.216 1.00 89.38 98 GLU A C 1
ATOM 731 O O . GLU A 1 98 ? 9.340 -1.967 -21.944 1.00 89.38 98 GLU A O 1
ATOM 736 N N . CYS A 1 99 ? 10.597 -1.779 -20.109 1.00 89.75 99 CYS A N 1
ATOM 737 C CA . CYS A 1 99 ? 10.476 -3.156 -19.681 1.00 89.75 99 CYS A CA 1
ATOM 738 C C . CYS A 1 99 ? 9.291 -3.322 -18.672 1.00 89.75 99 CYS A C 1
ATOM 740 O O . CYS A 1 99 ? 8.871 -4.445 -18.394 1.00 89.75 99 CYS A O 1
ATOM 742 N N . ASP A 1 100 ? 8.684 -2.216 -18.224 1.00 90.25 100 ASP A N 1
ATOM 743 C CA . ASP A 1 100 ? 7.507 -2.111 -17.344 1.00 90.25 100 ASP A CA 1
ATOM 744 C C . ASP A 1 100 ? 6.156 -2.176 -18.106 1.00 90.25 100 ASP A C 1
ATOM 746 O O . ASP A 1 100 ? 6.080 -1.899 -19.312 1.00 90.25 100 ASP A O 1
ATOM 750 N N . ILE A 1 101 ? 5.072 -2.560 -17.420 1.00 90.94 101 ILE A N 1
ATOM 751 C CA . ILE A 1 101 ? 3.705 -2.647 -17.965 1.00 90.94 101 ILE A CA 1
ATOM 752 C C . ILE A 1 101 ? 2.774 -1.695 -17.205 1.00 90.94 101 ILE A C 1
ATOM 754 O O . ILE A 1 101 ? 2.947 -1.411 -16.030 1.00 90.94 101 ILE A O 1
ATOM 758 N N . GLU A 1 102 ? 1.769 -1.167 -17.905 1.00 93.56 102 GLU A N 1
ATOM 759 C CA . GLU A 1 102 ? 0.712 -0.371 -17.282 1.00 93.56 102 GLU A CA 1
ATOM 760 C C . GLU A 1 102 ? -0.146 -1.256 -16.371 1.00 93.56 102 GLU A C 1
ATOM 762 O O . GLU A 1 102 ? -0.826 -2.172 -16.853 1.00 93.56 102 GLU A O 1
ATOM 767 N N . ASP A 1 103 ? -0.176 -0.943 -15.077 1.00 94.00 103 ASP A N 1
ATOM 768 C CA . ASP A 1 103 ? -0.960 -1.716 -14.121 1.00 94.00 103 ASP A CA 1
ATOM 769 C C . ASP A 1 103 ? -2.383 -1.200 -14.019 1.00 94.00 103 ASP A C 1
ATOM 771 O O . ASP A 1 103 ? -2.654 0.007 -13.941 1.00 94.00 103 ASP A O 1
ATOM 775 N N . LYS A 1 104 ? -3.306 -2.154 -13.933 1.00 95.38 104 LYS A N 1
ATOM 776 C CA . LYS A 1 104 ? -4.734 -1.883 -13.852 1.00 95.38 104 LYS A CA 1
ATOM 777 C C . LYS A 1 104 ? -5.357 -2.558 -12.654 1.00 95.38 104 LYS A C 1
ATOM 779 O O . LYS A 1 104 ? -5.021 -3.687 -12.303 1.00 95.38 104 LYS A O 1
ATOM 784 N N . CYS A 1 105 ? -6.340 -1.880 -12.083 1.00 96.00 105 CYS A N 1
ATOM 785 C CA . CYS A 1 105 ? -7.181 -2.439 -11.047 1.00 96.00 105 CYS A CA 1
ATOM 786 C C . CYS A 1 105 ? -7.968 -3.631 -11.586 1.00 96.00 105 CYS A C 1
ATOM 788 O O . CYS A 1 105 ? -8.487 -3.606 -12.703 1.00 96.00 105 CYS A O 1
ATOM 790 N N . SER A 1 106 ? -8.091 -4.675 -10.768 1.00 95.50 106 SER A N 1
ATOM 791 C CA . SER A 1 106 ? -8.888 -5.859 -11.098 1.00 95.50 106 SER A CA 1
ATOM 792 C C . SER A 1 106 ? -10.391 -5.640 -10.918 1.00 95.50 106 SER A C 1
ATOM 794 O O . SER A 1 106 ? -11.188 -6.435 -11.409 1.00 95.50 106 SER A O 1
ATOM 796 N N . GLY A 1 107 ? -10.791 -4.592 -10.188 1.00 95.38 107 GLY A N 1
ATOM 797 C CA . GLY A 1 107 ? -12.173 -4.383 -9.747 1.00 95.38 107 GLY A CA 1
ATOM 798 C C . GLY A 1 107 ? -12.575 -5.204 -8.522 1.00 95.38 107 GLY A C 1
ATOM 799 O O . GLY A 1 107 ? -13.670 -5.025 -8.002 1.00 95.38 107 GLY A O 1
ATOM 800 N N . THR A 1 108 ? -11.708 -6.104 -8.054 1.00 95.44 108 THR A N 1
ATOM 801 C CA . THR A 1 108 ? -11.998 -7.029 -6.946 1.00 95.44 108 THR A CA 1
ATOM 802 C C . THR A 1 108 ? -10.974 -6.954 -5.818 1.00 95.44 108 THR A C 1
ATOM 804 O O . THR A 1 108 ? -11.095 -7.675 -4.834 1.00 95.44 108 THR A O 1
ATOM 807 N N . SER A 1 109 ? -9.945 -6.120 -5.966 1.00 92.44 109 SER A N 1
ATOM 808 C CA . SER A 1 109 ? -8.898 -5.904 -4.972 1.00 92.44 109 SER A CA 1
ATOM 809 C C . SER A 1 109 ? -8.489 -4.436 -4.949 1.00 92.44 109 SER A C 1
ATOM 811 O O . SER A 1 109 ? -8.539 -3.748 -5.969 1.00 92.44 109 SER A O 1
ATOM 813 N N . ASN A 1 110 ? -8.072 -3.962 -3.777 1.00 91.19 110 ASN A N 1
ATOM 814 C CA . ASN A 1 110 ? -7.501 -2.632 -3.583 1.00 91.19 110 ASN A CA 1
ATOM 815 C C . ASN A 1 110 ? -6.004 -2.569 -3.944 1.00 91.19 110 ASN A C 1
ATOM 817 O O . ASN A 1 110 ? -5.429 -1.476 -4.015 1.00 91.19 110 ASN A O 1
ATOM 821 N N . LEU A 1 111 ? -5.379 -3.726 -4.176 1.00 89.56 111 LEU A N 1
ATOM 822 C CA . LEU A 1 111 ? -3.988 -3.844 -4.587 1.00 89.56 111 LEU A CA 1
ATOM 823 C C . LEU A 1 111 ? -3.829 -3.517 -6.073 1.00 89.56 111 LEU A C 1
ATOM 825 O O . LEU A 1 111 ? -4.626 -3.937 -6.910 1.00 89.56 111 LEU A O 1
ATOM 829 N N . CYS A 1 112 ? -2.757 -2.796 -6.380 1.00 89.69 112 CYS A N 1
ATOM 830 C CA . CYS A 1 112 ? -2.260 -2.597 -7.734 1.00 89.69 112 CYS A CA 1
ATOM 831 C C . CYS A 1 112 ? -1.022 -3.478 -7.872 1.00 89.69 112 CYS A C 1
ATOM 833 O O . CYS A 1 112 ? -0.041 -3.257 -7.164 1.00 89.69 112 CYS A O 1
ATOM 835 N N . ILE A 1 113 ? -1.127 -4.535 -8.671 1.00 88.25 113 ILE A N 1
ATOM 836 C CA . ILE A 1 113 ? -0.055 -5.518 -8.843 1.00 88.25 113 ILE A CA 1
ATOM 837 C C . ILE A 1 113 ? 0.916 -4.956 -9.875 1.00 88.25 113 ILE A C 1
ATOM 839 O O . ILE A 1 113 ? 0.481 -4.694 -10.991 1.00 88.25 113 ILE A O 1
ATOM 843 N N . ASP A 1 114 ? 2.183 -4.803 -9.487 1.00 85.38 114 ASP A N 1
ATOM 844 C CA . ASP A 1 114 ? 3.263 -4.317 -10.350 1.00 85.38 114 ASP A CA 1
ATOM 845 C C . ASP A 1 114 ? 3.680 -5.418 -11.331 1.00 85.38 114 ASP A C 1
ATOM 847 O O . ASP A 1 114 ? 4.188 -6.465 -10.916 1.00 85.38 114 ASP A O 1
ATOM 851 N N . LEU A 1 115 ? 3.368 -5.217 -12.615 1.00 87.50 115 LEU A N 1
ATOM 852 C CA . LEU A 1 115 ? 3.623 -6.175 -13.684 1.00 87.50 115 LEU A CA 1
ATOM 853 C C . LEU A 1 115 ? 4.759 -5.701 -14.591 1.00 87.50 115 LEU A C 1
ATOM 855 O O . LEU A 1 115 ? 4.741 -4.595 -15.122 1.00 87.50 115 LEU A O 1
ATOM 859 N N . TYR A 1 116 ? 5.683 -6.614 -14.884 1.00 88.31 116 TYR A N 1
ATOM 860 C CA . TYR A 1 116 ? 6.774 -6.391 -15.827 1.00 88.31 116 TYR A CA 1
ATOM 861 C C . TYR A 1 116 ? 6.629 -7.250 -17.083 1.00 88.31 116 TYR A C 1
ATOM 863 O O . TYR A 1 116 ? 5.969 -8.299 -17.105 1.00 88.31 116 TYR A O 1
ATOM 871 N N . LYS A 1 117 ? 7.259 -6.810 -18.177 1.00 90.56 117 LYS A N 1
ATOM 872 C CA . LYS A 1 117 ? 7.434 -7.664 -19.354 1.00 90.56 117 LYS A CA 1
ATOM 873 C C . LYS A 1 117 ? 8.235 -8.893 -18.951 1.00 90.56 117 LYS A C 1
ATOM 875 O O . LYS A 1 117 ? 9.156 -8.816 -18.149 1.00 90.56 117 LYS A O 1
ATOM 880 N N . ARG A 1 118 ? 7.907 -10.029 -19.570 1.00 89.75 118 ARG A N 1
ATOM 881 C CA . ARG A 1 118 ? 8.590 -11.300 -19.314 1.00 89.75 118 ARG A CA 1
ATOM 882 C C . ARG A 1 118 ? 10.105 -11.136 -19.433 1.00 89.75 118 ARG A C 1
ATOM 884 O O . ARG A 1 118 ? 10.575 -10.602 -20.444 1.00 89.75 118 ARG A O 1
ATOM 891 N N . ASP A 1 119 ? 10.834 -11.702 -18.481 1.00 89.19 119 ASP A N 1
ATOM 892 C CA . ASP A 1 119 ? 12.290 -11.808 -18.527 1.00 89.19 119 ASP A CA 1
ATOM 893 C C . ASP A 1 119 ? 12.794 -12.290 -19.888 1.00 89.19 119 ASP A C 1
ATOM 895 O O . ASP A 1 119 ? 12.236 -13.201 -20.511 1.00 89.19 119 ASP A O 1
ATOM 899 N N . GLY A 1 120 ? 13.857 -11.651 -20.372 1.00 88.75 120 GLY A N 1
ATOM 900 C CA . GLY A 1 120 ? 14.407 -11.939 -21.695 1.00 88.75 120 GLY A CA 1
ATOM 901 C C . GLY A 1 120 ? 13.690 -11.233 -22.849 1.00 88.75 120 GLY A C 1
ATOM 902 O O . GLY A 1 120 ? 14.099 -11.393 -23.999 1.00 88.75 120 GLY A O 1
ATOM 903 N N . THR A 1 121 ? 12.648 -10.436 -22.590 1.00 91.62 121 THR A N 1
ATOM 904 C CA . THR A 1 121 ? 12.062 -9.571 -23.624 1.00 91.62 121 THR A CA 1
ATOM 905 C C . THR A 1 121 ? 13.074 -8.494 -24.014 1.00 91.62 121 THR A C 1
ATOM 907 O O . THR A 1 121 ? 13.624 -7.807 -23.160 1.00 91.62 121 THR A O 1
ATOM 910 N N . MET A 1 122 ? 13.347 -8.348 -25.309 1.00 89.38 122 MET A N 1
ATOM 911 C CA . MET A 1 122 ? 14.332 -7.384 -25.798 1.00 89.38 122 MET A CA 1
ATOM 912 C C . MET A 1 122 ? 13.771 -5.958 -25.736 1.00 89.38 122 MET A C 1
ATOM 914 O O . MET A 1 122 ? 12.727 -5.684 -26.329 1.00 89.38 122 MET A O 1
ATOM 918 N N . CYS A 1 123 ? 14.471 -5.062 -25.037 1.00 86.81 123 CYS A N 1
ATOM 919 C CA . CYS A 1 123 ? 14.143 -3.640 -24.971 1.00 86.81 123 CYS A CA 1
ATOM 920 C C . CYS A 1 123 ? 14.768 -2.961 -26.221 1.00 86.81 123 CYS A C 1
ATOM 922 O O . CYS A 1 123 ? 15.966 -3.060 -26.483 1.00 86.81 123 CYS A O 1
ATOM 924 N N . LEU A 1 124 ? 13.929 -2.372 -27.075 1.00 84.38 124 LEU A N 1
ATOM 925 C CA . LEU A 1 124 ? 14.248 -1.793 -28.384 1.00 84.38 124 LEU A CA 1
ATOM 926 C C . LEU A 1 124 ? 15.084 -0.515 -28.281 1.00 84.38 124 LEU A C 1
ATOM 928 O O . LEU A 1 124 ? 15.830 -0.202 -29.207 1.00 84.38 124 LEU A O 1
ATOM 932 N N . VAL A 1 125 ? 14.946 0.236 -27.186 1.00 82.69 125 VAL A N 1
ATOM 933 C CA . VAL A 1 125 ? 15.679 1.488 -26.969 1.00 82.69 125 VAL A CA 1
ATOM 934 C C . VAL A 1 125 ? 17.040 1.206 -26.342 1.00 82.69 125 VAL A C 1
ATOM 936 O O . VAL A 1 125 ? 18.050 1.764 -26.772 1.00 82.69 125 VAL A O 1
ATOM 939 N N . SER A 1 126 ? 17.076 0.343 -25.325 1.00 80.19 126 SER A N 1
ATOM 940 C CA . SER A 1 126 ? 18.289 0.076 -24.546 1.00 80.19 126 SER A CA 1
ATOM 941 C C . SER A 1 126 ? 19.135 -1.078 -25.100 1.00 80.19 126 SER A C 1
ATOM 943 O O . SER A 1 126 ? 20.310 -1.184 -24.759 1.00 80.19 126 SER A O 1
ATOM 945 N N . TYR A 1 127 ? 18.563 -1.922 -25.968 1.00 82.25 127 TYR A N 1
ATOM 946 C CA . TYR A 1 127 ? 19.148 -3.167 -26.490 1.00 82.25 127 TYR A CA 1
ATOM 947 C C . TYR A 1 127 ? 19.517 -4.206 -25.416 1.00 82.25 127 TYR A C 1
ATOM 949 O O . TYR A 1 127 ? 20.165 -5.208 -25.725 1.00 82.25 127 TYR A O 1
ATOM 957 N N . PHE A 1 128 ? 19.086 -3.999 -24.169 1.00 86.69 128 PHE A N 1
ATOM 958 C CA . PHE A 1 128 ? 19.194 -4.974 -23.087 1.00 86.69 128 PHE A CA 1
ATOM 959 C C . PHE A 1 128 ? 17.945 -5.863 -23.022 1.00 86.69 128 PHE A C 1
ATOM 961 O O . PHE A 1 128 ? 16.950 -5.636 -23.714 1.00 86.69 128 PHE A O 1
ATOM 968 N N . LEU A 1 129 ? 18.013 -6.905 -22.197 1.00 89.75 129 LEU A N 1
ATOM 969 C CA . LEU A 1 129 ? 16.879 -7.779 -21.912 1.00 89.75 129 LEU A CA 1
ATOM 970 C C . LEU A 1 129 ? 16.151 -7.294 -20.655 1.00 89.75 129 LEU A C 1
ATOM 972 O O . LEU A 1 129 ? 16.804 -6.881 -19.699 1.00 89.75 129 LEU A O 1
ATOM 976 N N . CYS A 1 130 ? 14.818 -7.373 -20.661 1.00 89.75 130 CYS A N 1
ATOM 977 C CA . CYS A 1 130 ? 13.988 -7.165 -19.476 1.00 89.75 130 CYS A CA 1
ATOM 978 C C . CYS A 1 130 ? 14.398 -8.148 -18.377 1.00 89.75 130 CYS A C 1
ATOM 980 O O . CYS A 1 130 ? 14.623 -9.330 -18.666 1.00 89.75 130 CYS A O 1
ATOM 982 N N . THR A 1 131 ? 14.404 -7.659 -17.144 1.00 84.31 131 THR A N 1
ATOM 983 C CA . THR A 1 131 ? 14.466 -8.453 -15.917 1.00 84.31 131 THR A CA 1
ATOM 984 C C . THR A 1 131 ? 13.441 -7.879 -14.953 1.00 84.31 131 THR A C 1
ATOM 986 O O . THR A 1 131 ? 13.468 -6.669 -14.713 1.00 84.31 131 THR A O 1
ATOM 989 N N . ASP A 1 132 ? 12.547 -8.711 -14.435 1.00 77.31 132 ASP A N 1
ATOM 990 C CA . ASP A 1 132 ? 11.639 -8.332 -13.359 1.00 77.31 132 ASP A CA 1
ATOM 991 C C . ASP A 1 132 ? 12.464 -8.020 -12.099 1.00 77.31 132 ASP A C 1
ATOM 993 O O . ASP A 1 132 ? 13.190 -8.889 -11.618 1.00 77.31 132 ASP A O 1
ATOM 997 N N . PRO A 1 133 ? 12.413 -6.789 -11.565 1.00 68.94 133 PRO A N 1
ATOM 998 C CA . PRO A 1 133 ? 13.175 -6.431 -10.377 1.00 68.94 133 PRO A CA 1
ATOM 999 C C . PRO A 1 133 ? 12.679 -7.103 -9.087 1.00 68.94 133 PRO A C 1
ATOM 1001 O O . PRO A 1 133 ? 13.316 -6.926 -8.053 1.00 68.94 133 PRO A O 1
ATOM 1004 N N . GLN A 1 134 ? 11.551 -7.822 -9.121 1.00 60.91 134 GLN A N 1
ATOM 1005 C CA . GLN A 1 134 ? 11.012 -8.555 -7.970 1.00 60.91 134 GLN A CA 1
ATOM 1006 C C . GLN A 1 134 ? 11.636 -9.956 -7.782 1.00 60.91 134 GLN A C 1
ATOM 1008 O O . GLN A 1 134 ? 11.235 -10.660 -6.853 1.00 60.91 134 GLN A O 1
ATOM 1013 N N . PHE A 1 135 ? 12.594 -10.374 -8.629 1.00 49.81 135 PHE A N 1
ATOM 1014 C CA . PHE A 1 135 ? 13.288 -11.673 -8.543 1.00 49.81 135 PHE A CA 1
ATOM 1015 C C . PHE A 1 135 ? 14.812 -11.594 -8.719 1.00 49.81 135 PHE A C 1
ATOM 1017 O O . PHE A 1 135 ? 15.300 -10.843 -9.593 1.00 49.81 135 PHE A O 1
#

Organism: Helobdella robusta (NCBI:txid6412)

Foldseek 3Di:
DDDDPVVVVVCVVCVVVDVVVVDPPPPPVVDPDDQQPQDQDPPAQGHPHPDPQWQCQQAPSVRNYGDPPAPATHALQAPSVNNAGHQFACFSDDADDQQWDGWTGRRNDRYTDTDGHDFQPQRPPVRDTRDDPVD

Secondary structure (DSSP, 8-state):
----HHHHHHHHHHGGG-GGGG-S-S-GGGSPP-TTSSS--TT-S----SSSSS-TTTEETTTTEEPTT-S-SSSTTEETTTTEEPPTT-EEE---STTB--EE--SS-S-----B--TTPBPTTT-SBP--TT-

InterPro domains:
  IPR001762 Disintegrin domain [PF00200] (41-113)
  IPR001762 Disintegrin domain [PS50214] (32-119)
  IPR001762 Disintegrin domain [SM00050] (41-117)
  IPR036436 Disintegrin domain superfamily [G3DSA:4.10.70.10] (31-115)
  IPR036436 Disintegrin domain superfamily [SSF57552] (41-112)